Protein AF-A0A970MDI5-F1 (afdb_monomer_lite)

Radius of gyration: 15.76 Å; chains: 1; bounding box: 27×21×48 Å

Foldseek 3Di:
DLVVVVVVLVVVLVVVLVVCVVVVVPVVNVVSVVVSVVVNVQVNVCVVCVPDQHPVSVVCVVVVPDD

Sequence (67 aa):
MVLFYIIVVLAVSSFEIRSFTKEKQAKELAVFIVLAVITLVAGIFYLMDPYGKSLTQHIIYLLGSDD

pLDDT: mean 81.83, std 10.4, range [49.59, 93.06]

Structure (mmCIF, N/CA/C/O back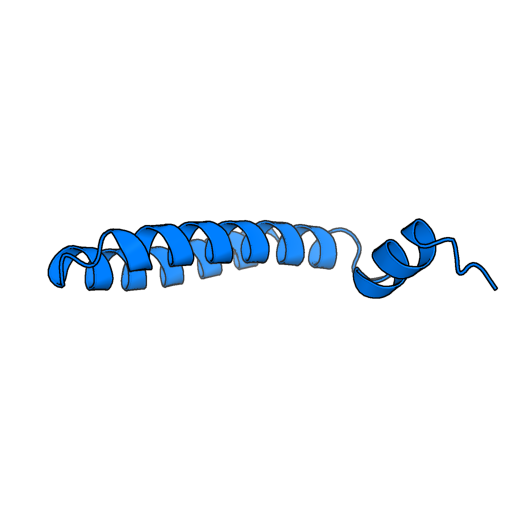bone):
data_AF-A0A970MDI5-F1
#
_entry.id   AF-A0A970MDI5-F1
#
loop_
_atom_site.group_PDB
_atom_site.id
_atom_site.type_symbol
_atom_site.label_atom_id
_atom_site.label_alt_id
_atom_site.label_comp_id
_atom_site.label_asym_id
_atom_site.label_entity_id
_atom_site.label_seq_id
_atom_site.pdbx_PDB_ins_code
_atom_site.Cartn_x
_atom_site.Cartn_y
_atom_site.Cartn_z
_atom_site.occupancy
_atom_site.B_iso_or_equiv
_atom_site.auth_seq_id
_atom_site.auth_comp_id
_atom_site.auth_asym_id
_atom_site.auth_atom_id
_atom_site.pdbx_PDB_model_num
ATOM 1 N N . MET A 1 1 ? 11.200 10.091 -6.174 1.00 81.62 1 MET A N 1
ATOM 2 C CA . MET A 1 1 ? 9.773 10.081 -6.568 1.00 81.62 1 MET A CA 1
ATOM 3 C C . MET A 1 1 ? 9.020 8.918 -5.941 1.00 81.62 1 MET A C 1
ATOM 5 O O . MET A 1 1 ? 8.092 9.179 -5.191 1.00 81.62 1 MET A O 1
ATOM 9 N N . VAL A 1 2 ? 9.471 7.670 -6.117 1.00 84.94 2 VAL A N 1
ATOM 10 C CA . VAL A 1 2 ? 8.847 6.479 -5.496 1.00 84.94 2 VAL A CA 1
ATOM 11 C C . VAL A 1 2 ? 8.737 6.575 -3.964 1.00 84.94 2 VAL A C 1
ATOM 13 O O . VAL A 1 2 ? 7.664 6.365 -3.413 1.00 84.94 2 VAL A O 1
ATOM 16 N N . LEU A 1 3 ? 9.814 6.966 -3.269 1.00 86.56 3 LEU A N 1
ATOM 17 C CA . LEU A 1 3 ? 9.800 7.090 -1.801 1.00 86.56 3 LEU A CA 1
ATOM 18 C C . LEU A 1 3 ? 8.777 8.131 -1.306 1.00 86.56 3 LEU A C 1
ATOM 20 O O . LEU A 1 3 ? 8.044 7.883 -0.356 1.00 86.56 3 LEU A O 1
ATOM 24 N N . PHE A 1 4 ? 8.701 9.282 -1.982 1.00 89.75 4 PHE A N 1
ATOM 25 C CA . PHE A 1 4 ? 7.733 10.337 -1.669 1.00 89.75 4 PHE A CA 1
ATOM 26 C C . PHE A 1 4 ? 6.295 9.857 -1.890 1.00 89.75 4 PHE A C 1
ATOM 28 O O . PHE A 1 4 ? 5.439 10.063 -1.036 1.00 89.75 4 PHE A O 1
ATOM 35 N N . TYR A 1 5 ? 6.054 9.151 -2.995 1.00 88.81 5 TYR A N 1
ATOM 36 C CA . TYR A 1 5 ? 4.765 8.540 -3.298 1.00 88.81 5 TYR A CA 1
ATOM 37 C C . TYR A 1 5 ? 4.312 7.570 -2.196 1.00 88.81 5 TYR A C 1
ATOM 39 O O . TYR A 1 5 ? 3.199 7.700 -1.692 1.00 88.81 5 TYR A O 1
ATOM 47 N N . ILE A 1 6 ? 5.192 6.667 -1.752 1.00 89.94 6 ILE A N 1
ATOM 48 C CA . ILE A 1 6 ? 4.886 5.717 -0.671 1.00 89.94 6 ILE A CA 1
ATOM 49 C C . ILE A 1 6 ? 4.511 6.458 0.620 1.00 89.94 6 ILE A C 1
ATOM 51 O O . ILE A 1 6 ? 3.516 6.116 1.254 1.00 89.94 6 ILE A O 1
ATOM 55 N N . ILE A 1 7 ? 5.268 7.495 0.995 1.00 92.94 7 ILE A N 1
ATOM 56 C CA . ILE A 1 7 ? 4.999 8.280 2.210 1.00 92.94 7 ILE A CA 1
ATOM 57 C C . ILE A 1 7 ? 3.625 8.956 2.136 1.00 92.94 7 ILE A C 1
ATOM 59 O O . ILE A 1 7 ? 2.872 8.906 3.106 1.00 92.94 7 ILE A O 1
ATOM 63 N N . VAL A 1 8 ? 3.274 9.552 0.992 1.00 92.44 8 VAL A N 1
ATOM 64 C CA . VAL A 1 8 ? 1.970 10.205 0.797 1.00 92.44 8 VAL A CA 1
ATOM 65 C C . VAL A 1 8 ? 0.832 9.190 0.883 1.00 92.44 8 VAL A C 1
ATOM 67 O O . VAL A 1 8 ? -0.131 9.421 1.612 1.00 92.44 8 VAL A O 1
ATOM 70 N N . VAL A 1 9 ? 0.954 8.047 0.202 1.00 91.25 9 VAL A N 1
ATOM 71 C CA . VAL A 1 9 ? -0.068 6.990 0.236 1.00 91.25 9 VAL A CA 1
ATOM 72 C C . VAL A 1 9 ? -0.262 6.463 1.658 1.00 91.25 9 VAL A C 1
ATOM 74 O O . VAL A 1 9 ? -1.401 6.314 2.098 1.00 91.25 9 VAL A O 1
ATOM 77 N N . LEU A 1 10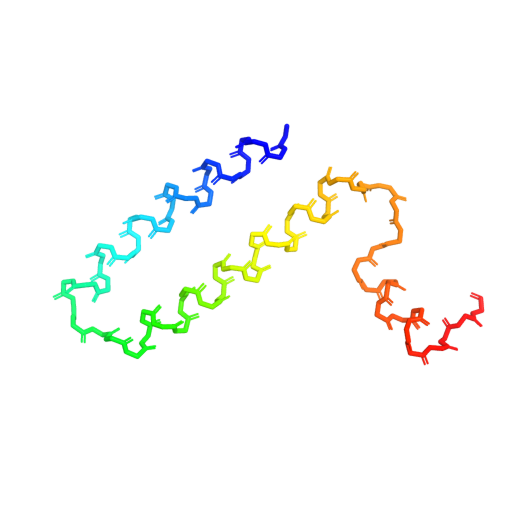 ? 0.820 6.236 2.410 1.00 91.88 10 LEU A N 1
ATOM 78 C CA . LEU A 1 10 ? 0.740 5.793 3.805 1.00 91.88 10 LEU A CA 1
ATOM 79 C C . LEU A 1 10 ? 0.116 6.854 4.719 1.00 91.88 10 LEU A C 1
ATOM 81 O O . LEU A 1 10 ? -0.712 6.513 5.563 1.00 91.88 10 LEU A O 1
ATOM 85 N N . ALA A 1 11 ? 0.467 8.130 4.543 1.00 92.56 11 ALA A N 1
ATOM 86 C CA . ALA A 1 11 ? -0.094 9.223 5.331 1.00 92.56 11 ALA A CA 1
ATOM 87 C C . ALA A 1 11 ? -1.612 9.347 5.120 1.00 92.56 11 ALA A C 1
ATOM 89 O O . ALA A 1 11 ? -2.363 9.351 6.097 1.00 92.56 11 ALA A O 1
ATOM 90 N N . VAL A 1 12 ? -2.072 9.357 3.865 1.00 91.62 12 VAL A N 1
ATOM 91 C CA . VAL A 1 12 ? -3.505 9.411 3.527 1.00 91.62 12 VAL A CA 1
ATOM 92 C C . VAL A 1 12 ? -4.228 8.162 4.033 1.00 91.62 12 VAL A C 1
ATOM 94 O O . VAL A 1 12 ? -5.233 8.272 4.735 1.00 91.62 12 VAL A O 1
ATOM 97 N N . SER A 1 13 ? -3.663 6.975 3.789 1.00 89.75 13 SER A N 1
ATOM 98 C CA . SER A 1 13 ? -4.254 5.713 4.250 1.00 89.75 13 SER A CA 1
ATOM 99 C C . SER A 1 13 ? -4.393 5.665 5.770 1.00 89.75 13 SER A C 1
ATOM 101 O O . SER A 1 13 ? -5.410 5.210 6.281 1.00 89.75 13 SER A O 1
ATOM 103 N N . SER A 1 14 ? -3.409 6.172 6.520 1.00 90.25 14 SER A N 1
ATOM 104 C CA . SER A 1 14 ? -3.471 6.205 7.986 1.00 90.25 14 SER A CA 1
ATOM 105 C C . SER A 1 14 ? -4.614 7.081 8.517 1.00 90.25 14 SER A C 1
ATOM 107 O O . SER A 1 14 ? -5.230 6.746 9.533 1.00 90.25 14 SER A O 1
ATOM 109 N N . PHE A 1 15 ? -4.934 8.174 7.817 1.00 90.88 15 PHE A N 1
ATOM 110 C CA . PHE A 1 15 ? -6.048 9.050 8.164 1.00 90.88 15 PHE A CA 1
ATOM 111 C C . PHE A 1 15 ? -7.392 8.358 7.913 1.00 90.88 15 PHE A C 1
ATOM 113 O O . PHE A 1 15 ? -8.251 8.339 8.798 1.00 90.88 15 PHE A O 1
ATOM 120 N N . GLU A 1 16 ? -7.544 7.721 6.753 1.00 86.00 16 GLU A N 1
ATOM 121 C CA . GLU A 1 16 ? -8.775 7.019 6.388 1.00 86.00 16 GLU A CA 1
ATOM 122 C C . GLU A 1 16 ? -9.027 5.784 7.259 1.00 86.00 16 GLU A C 1
ATOM 124 O O . GLU A 1 16 ? -10.122 5.630 7.801 1.00 86.00 16 GLU A O 1
ATOM 129 N N . ILE A 1 17 ? -8.005 4.959 7.516 1.00 87.25 17 ILE A N 1
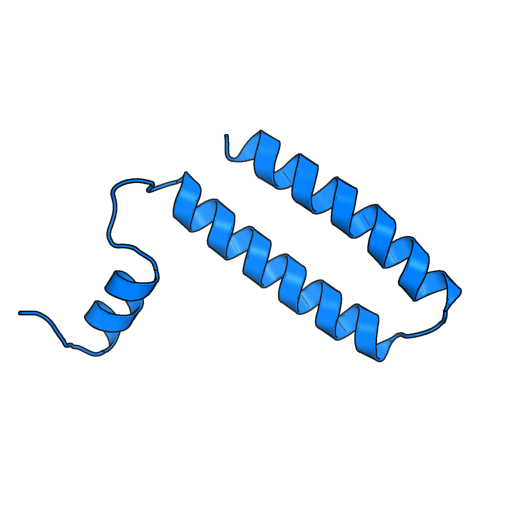ATOM 130 C CA . ILE A 1 17 ? -8.109 3.785 8.402 1.00 87.25 17 ILE A CA 1
ATOM 131 C C . ILE A 1 17 ? -8.598 4.198 9.796 1.00 87.25 17 ILE A C 1
ATOM 133 O O . ILE A 1 17 ? -9.429 3.511 10.402 1.00 87.25 17 ILE A O 1
ATOM 137 N N . ARG A 1 18 ? -8.126 5.343 10.312 1.00 86.25 18 ARG A N 1
ATOM 138 C CA . ARG A 1 18 ? -8.585 5.880 11.599 1.00 86.25 18 ARG A CA 1
ATOM 139 C C . ARG A 1 18 ? -10.067 6.256 11.563 1.00 86.25 18 ARG A C 1
ATOM 141 O O . ARG A 1 18 ? -10.733 6.095 12.586 1.00 86.25 18 ARG A O 1
ATOM 148 N N . SER A 1 19 ? -10.579 6.740 10.432 1.00 85.00 19 SER A N 1
ATOM 149 C CA . SER A 1 19 ? -12.005 7.040 10.260 1.00 85.00 19 SER A CA 1
ATOM 150 C C . SER A 1 19 ? -12.842 5.760 10.227 1.00 85.00 19 SER A C 1
ATOM 152 O O . SER A 1 19 ? -13.735 5.597 11.056 1.00 85.00 19 SER A O 1
ATOM 154 N N . PHE A 1 20 ? -12.472 4.786 9.390 1.00 83.00 20 PHE A N 1
ATOM 155 C CA . PHE A 1 20 ? -13.187 3.506 9.280 1.00 83.00 20 PHE A CA 1
ATOM 156 C C . PHE A 1 20 ? -13.211 2.714 10.595 1.00 83.00 20 PHE A C 1
ATOM 158 O O . PHE A 1 20 ? -14.204 2.068 10.936 1.00 83.00 20 PHE A O 1
ATOM 165 N N . THR A 1 21 ? -12.132 2.793 11.382 1.00 79.69 21 THR A N 1
ATOM 166 C CA . THR A 1 21 ? -12.059 2.136 12.696 1.00 79.69 21 THR A CA 1
ATOM 167 C C . THR A 1 21 ? -13.034 2.761 13.702 1.00 79.69 21 THR A C 1
ATOM 169 O O . THR A 1 21 ? -13.607 2.047 14.525 1.00 79.69 21 THR A O 1
ATOM 172 N N . LYS A 1 22 ? -13.266 4.080 13.634 1.00 82.94 22 LYS A N 1
ATOM 173 C CA . LYS A 1 22 ? -14.245 4.768 14.494 1.00 82.94 22 LYS A CA 1
ATOM 174 C C . LYS A 1 22 ? -15.685 4.418 14.126 1.00 82.94 22 LYS A C 1
ATOM 176 O O . LYS A 1 22 ? -16.519 4.308 15.020 1.00 82.94 22 LYS A O 1
ATOM 181 N N . GLU A 1 23 ? -15.955 4.195 12.844 1.00 83.44 23 GLU A N 1
ATOM 182 C CA . GLU A 1 23 ? -17.294 3.876 12.331 1.00 83.44 23 GLU A CA 1
ATOM 183 C C . GLU A 1 23 ? -17.621 2.369 12.345 1.00 83.44 23 GLU A C 1
ATOM 185 O O . GLU A 1 23 ? -18.727 1.968 11.992 1.00 83.44 23 GLU A O 1
ATOM 190 N N . LYS A 1 24 ? -16.695 1.514 12.816 1.00 80.44 24 LYS A N 1
ATOM 191 C CA . LYS A 1 24 ? -16.834 0.041 12.891 1.00 80.44 24 LYS A CA 1
ATOM 192 C C . LYS A 1 24 ? -17.149 -0.635 11.543 1.00 80.44 24 LYS A C 1
ATOM 194 O O . LYS A 1 24 ? -17.642 -1.765 11.512 1.00 80.44 24 LYS A O 1
ATOM 199 N N . GLN A 1 25 ? -16.814 0.001 10.424 1.00 82.44 25 GLN A N 1
ATOM 200 C CA . GLN A 1 25 ? -17.047 -0.519 9.074 1.00 82.44 25 GLN A CA 1
ATOM 201 C C . GLN A 1 25 ? -15.929 -1.482 8.643 1.00 82.44 25 GLN A C 1
ATOM 203 O O . GLN A 1 25 ? -15.125 -1.204 7.756 1.00 82.44 25 GLN A O 1
ATOM 208 N N . ALA A 1 26 ? -15.869 -2.662 9.267 1.00 79.88 26 ALA A N 1
ATOM 209 C CA . ALA A 1 26 ? -14.809 -3.643 9.002 1.00 79.88 26 ALA A CA 1
ATOM 210 C C . ALA A 1 26 ? -14.780 -4.150 7.544 1.00 79.88 26 ALA A C 1
ATOM 212 O O . ALA A 1 26 ? -13.709 -4.442 7.012 1.00 79.88 26 ALA A O 1
ATOM 213 N N . LYS A 1 27 ? -15.944 -4.243 6.883 1.00 85.62 27 LYS A N 1
ATOM 214 C CA . LYS A 1 27 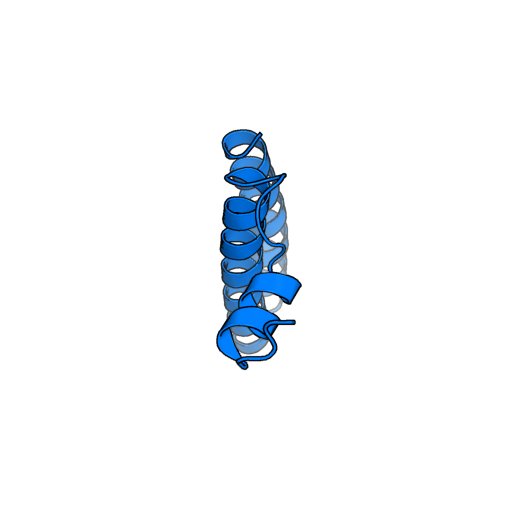? -16.035 -4.664 5.473 1.00 85.62 27 LYS A CA 1
ATOM 215 C C . LYS A 1 27 ? -15.469 -3.611 4.523 1.00 85.62 27 LYS A C 1
ATOM 217 O O . LYS A 1 27 ? -14.727 -3.954 3.610 1.00 85.62 27 LYS A O 1
ATOM 222 N N . GLU A 1 28 ? -15.800 -2.345 4.747 1.00 86.75 28 GLU A N 1
ATOM 223 C CA . GLU A 1 28 ? -15.340 -1.235 3.905 1.00 86.75 28 GLU A CA 1
ATOM 224 C C . GLU A 1 28 ? -13.845 -0.992 4.104 1.00 86.75 28 GLU A C 1
ATOM 226 O O . GLU A 1 28 ? -13.125 -0.819 3.127 1.00 86.75 28 GLU A O 1
ATOM 231 N N . LEU A 1 29 ? -13.351 -1.131 5.341 1.00 88.12 29 LEU A N 1
ATOM 232 C CA . LEU A 1 29 ? -11.920 -1.112 5.637 1.00 88.12 29 LEU A CA 1
ATOM 233 C C . LEU A 1 29 ? -11.153 -2.188 4.854 1.00 88.12 29 LEU A C 1
ATOM 235 O O . LEU A 1 29 ? -10.076 -1.915 4.330 1.00 88.12 29 LEU A O 1
ATOM 239 N N . ALA A 1 30 ? -11.697 -3.405 4.749 1.00 87.19 30 ALA A N 1
ATOM 240 C CA . ALA A 1 30 ? -11.063 -4.471 3.977 1.00 87.19 30 ALA A CA 1
ATOM 241 C C . ALA A 1 30 ? -10.973 -4.115 2.482 1.00 87.19 30 ALA A C 1
ATOM 243 O O . ALA A 1 30 ? -9.914 -4.279 1.879 1.00 87.19 30 ALA A O 1
ATOM 244 N N . VAL A 1 31 ? -12.049 -3.576 1.897 1.00 92.31 31 VAL A N 1
ATOM 245 C CA . VAL A 1 31 ? -12.061 -3.113 0.496 1.00 92.31 31 VAL A CA 1
ATOM 246 C C . VAL A 1 31 ? -11.080 -1.956 0.291 1.00 92.31 31 VAL A C 1
ATOM 248 O O . VAL A 1 31 ? -10.325 -1.956 -0.682 1.00 92.31 31 VAL A O 1
ATOM 251 N N . PHE A 1 32 ? -11.036 -1.011 1.232 1.00 91.00 32 PHE A N 1
ATOM 252 C CA . PHE A 1 32 ? -10.102 0.109 1.213 1.00 91.00 32 PHE A CA 1
ATOM 253 C C . PHE A 1 32 ? -8.646 -0.364 1.216 1.00 91.00 32 PHE A C 1
ATOM 255 O O . PHE A 1 32 ? -7.864 0.062 0.372 1.00 91.00 32 PHE A O 1
ATOM 262 N N . ILE A 1 33 ? -8.280 -1.287 2.113 1.00 90.19 33 ILE A N 1
ATOM 263 C CA . ILE A 1 33 ? -6.915 -1.829 2.185 1.00 90.19 33 ILE A CA 1
ATOM 264 C C . ILE A 1 33 ? -6.530 -2.498 0.862 1.00 90.19 33 ILE A C 1
ATOM 266 O O . ILE A 1 33 ? -5.431 -2.268 0.360 1.00 90.19 33 ILE A O 1
ATOM 270 N N . VAL A 1 34 ? -7.430 -3.288 0.267 1.00 93.06 34 VAL A N 1
ATOM 271 C CA . VAL A 1 34 ? -7.180 -3.934 -1.031 1.00 93.06 34 VAL A CA 1
ATOM 272 C C . VAL A 1 34 ? -6.925 -2.889 -2.121 1.00 93.06 34 VAL A C 1
ATOM 274 O O . VAL A 1 34 ? -5.937 -2.990 -2.848 1.00 93.06 34 VAL A O 1
ATOM 277 N N . LEU A 1 35 ? -7.759 -1.850 -2.207 1.00 92.62 35 LEU A N 1
ATOM 278 C CA . LEU A 1 35 ? -7.585 -0.757 -3.169 1.00 92.62 35 LEU A CA 1
ATOM 279 C C . LEU A 1 35 ? -6.299 0.042 -2.930 1.00 92.62 35 LEU A C 1
ATOM 281 O O . LEU A 1 35 ? -5.610 0.396 -3.889 1.00 92.62 35 LEU A O 1
ATOM 285 N N . ALA A 1 36 ? -5.944 0.298 -1.671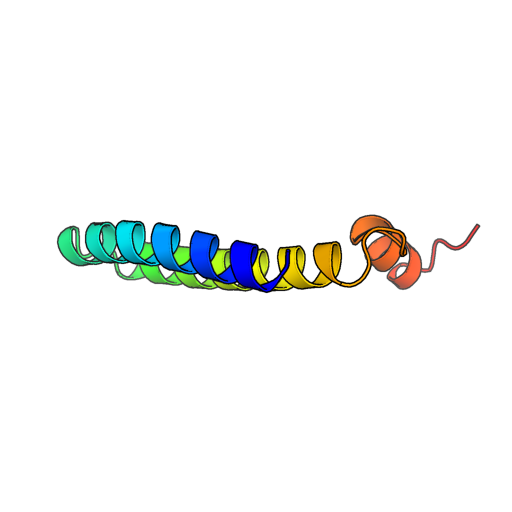 1.00 90.81 36 ALA A N 1
ATOM 286 C CA . ALA A 1 36 ? -4.721 1.001 -1.304 1.00 90.81 36 ALA A CA 1
ATOM 287 C C . ALA A 1 36 ? -3.475 0.214 -1.735 1.00 90.81 36 ALA A C 1
ATOM 289 O O . ALA A 1 36 ? -2.549 0.792 -2.302 1.00 90.81 36 ALA A O 1
ATOM 290 N N . VAL A 1 37 ? -3.474 -1.111 -1.546 1.00 92.25 37 VAL A N 1
ATOM 291 C CA . VAL A 1 37 ? -2.391 -1.990 -2.013 1.00 92.25 37 VAL A CA 1
ATOM 292 C C . VAL A 1 37 ? -2.293 -1.981 -3.539 1.00 92.25 37 VAL A C 1
ATOM 294 O O . VAL A 1 37 ? -1.199 -1.796 -4.067 1.00 92.25 37 VAL A O 1
ATOM 297 N N . ILE A 1 38 ? -3.416 -2.120 -4.256 1.00 92.06 38 ILE A N 1
ATOM 298 C CA . ILE A 1 38 ? -3.439 -2.064 -5.730 1.00 92.06 38 ILE A CA 1
ATOM 299 C C . ILE A 1 38 ? -2.876 -0.731 -6.224 1.00 92.06 38 ILE A C 1
ATOM 301 O O . ILE A 1 38 ? -2.029 -0.706 -7.116 1.00 92.06 38 ILE A O 1
ATOM 305 N N . THR A 1 39 ? -3.313 0.371 -5.614 1.00 90.38 39 THR A N 1
ATOM 306 C CA . THR A 1 39 ? -2.853 1.719 -5.951 1.00 90.38 39 THR A CA 1
ATOM 307 C C . THR A 1 39 ? -1.349 1.838 -5.741 1.00 90.38 39 THR A C 1
ATOM 309 O O . THR A 1 39 ? -0.648 2.264 -6.653 1.00 90.38 39 THR A O 1
ATOM 312 N N . LEU A 1 40 ? -0.845 1.392 -4.586 1.00 90.50 40 LEU A N 1
ATOM 313 C CA . LEU A 1 40 ? 0.571 1.458 -4.235 1.00 90.50 40 LEU A CA 1
ATOM 314 C C . LEU A 1 40 ? 1.437 0.669 -5.222 1.00 90.50 40 LEU A C 1
ATOM 316 O O . LEU A 1 40 ? 2.453 1.180 -5.690 1.00 90.50 40 LEU A O 1
ATOM 320 N N . VAL A 1 41 ? 1.013 -0.541 -5.592 1.00 89.19 41 VAL A N 1
ATOM 321 C CA . VAL A 1 41 ? 1.700 -1.355 -6.602 1.00 89.19 41 VAL A CA 1
ATOM 322 C C . VAL A 1 41 ? 1.678 -0.653 -7.962 1.00 89.19 41 VAL A C 1
ATOM 324 O O . VAL A 1 41 ? 2.734 -0.472 -8.564 1.00 89.19 41 VAL A O 1
ATOM 327 N N . ALA A 1 42 ? 0.513 -0.192 -8.423 1.00 86.06 42 ALA A N 1
ATOM 328 C CA . ALA A 1 42 ? 0.378 0.484 -9.713 1.00 86.06 42 ALA A CA 1
ATOM 329 C C . ALA A 1 42 ? 1.231 1.761 -9.802 1.00 86.06 42 ALA A C 1
ATOM 331 O O . ALA A 1 42 ? 1.909 1.988 -10.803 1.00 86.06 42 ALA A O 1
ATOM 332 N N . GLY A 1 43 ? 1.248 2.574 -8.743 1.00 86.19 43 GLY A N 1
ATOM 333 C CA . GLY A 1 43 ? 2.060 3.786 -8.683 1.00 86.19 43 GLY A CA 1
ATOM 334 C C . GLY A 1 43 ? 3.560 3.502 -8.647 1.00 86.19 43 GLY A C 1
ATOM 335 O O . GLY A 1 43 ? 4.322 4.214 -9.297 1.00 86.19 43 GLY A O 1
ATOM 336 N N . ILE A 1 44 ? 3.999 2.443 -7.953 1.00 86.62 44 ILE A N 1
ATOM 337 C CA . ILE A 1 44 ? 5.403 2.005 -7.993 1.00 86.62 44 ILE A CA 1
ATOM 338 C C . ILE A 1 44 ? 5.785 1.568 -9.408 1.00 86.62 44 ILE A C 1
ATOM 340 O O . ILE A 1 44 ? 6.796 2.045 -9.916 1.00 86.62 44 ILE A O 1
ATOM 344 N N . PHE A 1 45 ? 4.976 0.724 -10.058 1.00 83.44 45 PHE A N 1
ATOM 345 C CA . PHE A 1 45 ? 5.224 0.290 -11.437 1.00 83.44 45 PHE A CA 1
ATOM 346 C C . PHE A 1 45 ? 5.335 1.480 -12.396 1.00 83.44 45 PHE A C 1
ATOM 348 O O . PHE A 1 45 ? 6.297 1.568 -13.154 1.00 83.44 45 PHE A O 1
ATOM 355 N N . TYR A 1 46 ? 4.409 2.436 -12.303 1.00 81.44 46 TYR A N 1
ATOM 356 C CA . TYR A 1 46 ? 4.423 3.644 -13.127 1.00 81.44 46 TYR A CA 1
ATOM 357 C C . TYR A 1 46 ? 5.662 4.522 -12.887 1.00 81.44 46 TYR A C 1
ATOM 359 O O . TYR A 1 46 ? 6.239 5.065 -13.823 1.00 81.44 46 TYR A O 1
ATOM 367 N N . LEU A 1 47 ? 6.089 4.679 -11.631 1.00 82.38 47 LEU A N 1
ATOM 368 C CA . LEU A 1 47 ? 7.233 5.527 -11.287 1.00 82.38 47 LEU A CA 1
ATOM 369 C C . LEU A 1 47 ? 8.591 4.858 -11.531 1.00 82.38 47 LEU A C 1
ATOM 371 O O . LEU A 1 47 ? 9.584 5.573 -11.668 1.00 82.38 47 LEU A O 1
ATOM 375 N N . MET A 1 48 ? 8.659 3.524 -11.526 1.00 78.19 48 MET A N 1
ATOM 376 C CA . MET A 1 48 ? 9.883 2.778 -11.836 1.00 78.19 48 MET A CA 1
ATOM 377 C C . MET A 1 48 ? 10.178 2.752 -13.334 1.00 78.19 48 MET A C 1
ATOM 379 O O . MET A 1 48 ? 11.350 2.784 -13.701 1.00 78.19 48 MET A O 1
ATOM 383 N N . ASP A 1 49 ? 9.146 2.741 -14.176 1.00 74.56 49 ASP A N 1
ATOM 384 C CA . ASP A 1 49 ? 9.300 2.770 -15.628 1.00 74.56 49 ASP A CA 1
ATOM 385 C C . ASP A 1 49 ? 8.378 3.825 -16.275 1.00 74.56 49 ASP A C 1
ATOM 387 O O . ASP A 1 49 ? 7.392 3.488 -16.932 1.00 74.56 49 ASP A O 1
ATOM 391 N N . PRO A 1 50 ? 8.667 5.129 -16.083 1.00 66.31 50 PRO A N 1
ATOM 392 C CA . PRO A 1 50 ? 7.797 6.214 -16.543 1.00 66.31 50 PRO A CA 1
ATOM 393 C C . PRO A 1 50 ? 7.706 6.334 -18.073 1.00 66.31 50 PRO A C 1
ATOM 395 O O . PRO A 1 50 ? 6.819 7.025 -18.571 1.00 66.31 50 PRO A O 1
ATOM 398 N N . TYR A 1 51 ? 8.618 5.689 -18.811 1.00 66.06 51 TYR A N 1
ATOM 399 C CA . TYR A 1 51 ? 8.655 5.668 -20.279 1.00 66.06 51 TYR A CA 1
ATOM 400 C C . TYR A 1 51 ? 8.464 4.261 -20.869 1.00 66.06 51 TYR A C 1
ATOM 402 O O . TYR A 1 51 ? 8.495 4.103 -22.091 1.00 66.06 51 TYR A O 1
ATOM 410 N N . GLY A 1 52 ? 8.278 3.244 -20.027 1.00 64.25 52 GLY A N 1
ATOM 411 C CA . GLY A 1 52 ? 7.979 1.881 -20.444 1.00 64.25 52 GLY A CA 1
ATOM 412 C C . GLY A 1 52 ? 6.554 1.716 -20.939 1.00 64.25 52 GLY A C 1
ATOM 413 O O . GLY A 1 52 ? 5.730 2.631 -20.858 1.00 64.25 52 GLY A O 1
ATOM 414 N N . LYS A 1 53 ? 6.241 0.513 -21.444 1.00 61.34 53 LYS A N 1
ATOM 415 C CA . LYS A 1 53 ? 4.873 0.162 -21.846 1.00 61.34 53 LYS A CA 1
ATOM 416 C C . LYS A 1 53 ? 3.933 0.471 -20.674 1.00 61.34 53 LYS A C 1
ATOM 418 O O . LYS A 1 53 ? 4.065 -0.117 -19.603 1.00 61.34 53 LYS A O 1
ATOM 423 N N . SER A 1 54 ? 2.987 1.386 -20.891 1.00 64.38 54 SER A N 1
ATOM 424 C CA . SER A 1 54 ? 1.944 1.722 -19.919 1.00 64.38 54 SER A CA 1
ATOM 425 C C . SER A 1 54 ? 1.259 0.456 -19.400 1.00 64.38 54 SER A C 1
ATOM 427 O O . SER A 1 54 ? 1.202 -0.553 -20.099 1.00 64.38 54 SER A O 1
ATOM 429 N N . LEU A 1 55 ? 0.678 0.503 -18.199 1.00 66.00 55 LEU A N 1
ATOM 430 C CA . LEU A 1 55 ? -0.100 -0.616 -17.644 1.00 66.00 55 LEU A CA 1
ATOM 431 C C . LEU A 1 55 ? -1.132 -1.151 -18.655 1.00 66.00 55 LEU A C 1
ATOM 433 O O . LEU A 1 55 ? -1.266 -2.360 -18.828 1.00 66.00 55 LEU A O 1
ATOM 437 N N . THR A 1 56 ? -1.772 -0.252 -19.404 1.00 69.88 56 THR A N 1
ATOM 438 C CA . THR A 1 56 ? -2.672 -0.585 -20.512 1.00 69.88 56 THR A CA 1
ATOM 439 C C . THR A 1 56 ? -1.951 -1.314 -21.644 1.00 69.88 56 THR A C 1
ATOM 441 O O . THR A 1 56 ? -2.426 -2.350 -22.087 1.00 69.88 56 THR A O 1
ATOM 444 N N . GLN A 1 57 ? -0.783 -0.841 -22.084 1.00 69.44 57 GLN A N 1
ATOM 445 C CA . GLN A 1 57 ? 0.033 -1.546 -23.081 1.00 69.44 57 GLN A CA 1
ATOM 446 C C . GLN A 1 57 ? 0.548 -2.897 -22.577 1.00 69.44 57 GLN A C 1
ATOM 448 O O . GLN A 1 57 ? 0.704 -3.807 -23.379 1.00 69.44 57 GLN A O 1
ATOM 453 N N . HIS A 1 58 ? 0.792 -3.057 -21.276 1.00 70.88 58 HIS A N 1
ATOM 454 C CA . HIS A 1 58 ? 1.189 -4.335 -20.693 1.00 70.88 58 HIS A CA 1
ATOM 455 C C . HIS A 1 58 ? 0.027 -5.335 -20.708 1.00 70.88 58 HIS A C 1
ATOM 457 O O . HIS A 1 58 ? 0.223 -6.494 -21.056 1.00 70.88 58 HIS A O 1
ATOM 463 N N . ILE A 1 59 ? -1.194 -4.874 -20.409 1.00 73.25 59 ILE A N 1
ATOM 464 C CA . ILE A 1 59 ? -2.423 -5.674 -20.517 1.00 73.25 59 ILE A CA 1
ATOM 465 C C . ILE A 1 59 ? -2.716 -6.027 -21.9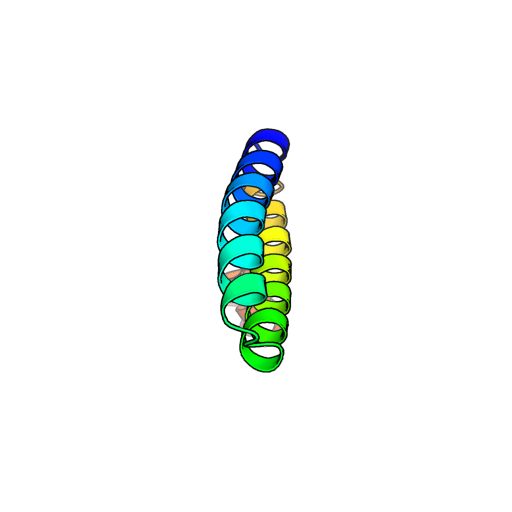80 1.00 73.25 59 ILE A C 1
ATOM 467 O O . ILE A 1 59 ? -3.034 -7.174 -22.268 1.00 73.25 59 ILE A O 1
ATOM 471 N N . ILE A 1 60 ? -2.576 -5.072 -22.903 1.00 74.38 60 ILE A N 1
ATOM 472 C CA . ILE A 1 60 ? -2.782 -5.270 -24.348 1.00 74.38 60 ILE A CA 1
ATOM 473 C C . ILE A 1 60 ? -1.748 -6.253 -24.921 1.00 74.38 60 ILE A C 1
ATOM 475 O O . ILE A 1 60 ? -2.117 -7.155 -25.670 1.00 74.38 60 ILE A O 1
ATOM 479 N N . TYR A 1 61 ? -0.484 -6.139 -24.501 1.00 74.50 61 TYR A N 1
ATOM 480 C CA . TYR A 1 61 ? 0.583 -7.084 -24.839 1.00 74.50 61 TYR A CA 1
ATOM 481 C C . TYR A 1 61 ? 0.281 -8.498 -24.315 1.00 74.50 61 TYR A C 1
ATOM 483 O O . TYR A 1 61 ? 0.396 -9.470 -25.054 1.00 74.50 61 TYR A O 1
ATOM 491 N N . LEU A 1 62 ? -0.185 -8.623 -23.066 1.00 73.62 62 LEU A N 1
ATOM 492 C CA . LEU A 1 62 ? -0.625 -9.900 -22.482 1.00 73.62 62 LEU A CA 1
ATOM 493 C C . LEU A 1 62 ? -1.862 -10.489 -23.175 1.00 73.62 62 LEU A C 1
ATOM 495 O O . LEU A 1 62 ? -2.013 -11.708 -23.214 1.00 73.62 62 LEU A O 1
ATOM 499 N N . LEU A 1 63 ? -2.734 -9.642 -23.728 1.00 81.06 63 LEU A N 1
ATOM 500 C CA . LEU A 1 63 ? -3.884 -10.054 -24.535 1.00 81.06 63 LEU A CA 1
ATOM 501 C C . LEU A 1 63 ? -3.499 -10.499 -25.958 1.00 81.06 63 LEU A C 1
ATOM 503 O O . LEU A 1 63 ? -4.379 -10.908 -26.712 1.00 81.06 63 LEU A O 1
ATOM 507 N N . GLY A 1 64 ? -2.214 -10.432 -26.324 1.00 71.38 64 GLY A N 1
ATOM 508 C CA . GLY A 1 64 ? -1.710 -10.856 -27.630 1.00 71.38 64 GLY A CA 1
ATOM 509 C C . GLY A 1 64 ? -2.011 -9.878 -28.763 1.00 71.38 64 GLY A C 1
ATOM 510 O O . GLY A 1 64 ? -1.875 -10.244 -29.926 1.00 71.38 64 GLY A O 1
ATOM 511 N N . SER A 1 65 ? -2.414 -8.647 -28.446 1.00 60.78 65 SER A N 1
ATOM 512 C CA . SER A 1 65 ? -2.616 -7.602 -29.447 1.00 60.78 65 SER A CA 1
ATOM 513 C C . SER A 1 65 ? -1.294 -6.851 -29.651 1.00 60.78 65 SER A C 1
ATOM 515 O O . SER A 1 65 ? -1.151 -5.703 -29.238 1.00 60.78 65 SER A O 1
ATOM 517 N N . ASP A 1 66 ? -0.305 -7.544 -30.215 1.00 53.19 66 ASP A N 1
ATOM 518 C CA . ASP A 1 66 ? 0.855 -6.914 -30.851 1.00 53.19 66 ASP A CA 1
ATOM 519 C C . ASP A 1 66 ? 0.486 -6.651 -32.322 1.00 53.19 66 ASP A C 1
ATOM 521 O O . ASP A 1 66 ? 0.333 -7.595 -33.096 1.00 53.19 66 ASP A O 1
ATOM 525 N N . ASP A 1 67 ? 0.340 -5.373 -32.670 1.00 49.59 67 ASP A N 1
ATOM 526 C CA . ASP A 1 67 ? 0.648 -4.814 -33.994 1.00 49.59 67 ASP A CA 1
ATOM 527 C C . ASP A 1 67 ? 1.595 -3.622 -33.772 1.00 49.59 67 ASP A C 1
ATOM 529 O O . ASP A 1 67 ? 1.319 -2.813 -32.847 1.00 49.59 67 ASP A O 1
#

Secondary structure (DSSP, 8-state):
-HHHHHHHHHHHHHHHHHHHHHTT-HHHHHHHHHHHHHHHHHHHHHHH-TTS--HHHHHHHHTT---